Protein AF-A0A0A1GZQ1-F1 (afdb_monomer_lite)

Structure (mmCIF, N/CA/C/O backbone):
data_AF-A0A0A1GZQ1-F1
#
_entry.id   AF-A0A0A1GZQ1-F1
#
loop_
_atom_site.group_PDB
_atom_site.id
_atom_site.type_symbol
_atom_site.label_atom_id
_atom_site.label_alt_id
_atom_site.label_comp_id
_atom_site.label_asym_id
_atom_site.label_entity_id
_atom_site.label_seq_id
_atom_site.pdbx_PDB_ins_code
_atom_site.Cartn_x
_atom_site.Cartn_y
_atom_site.Cartn_z
_atom_site.occupancy
_atom_site.B_iso_or_equiv
_atom_site.auth_seq_id
_atom_site.auth_comp_id
_atom_site.auth_asym_id
_atom_site.auth_atom_id
_atom_site.pdbx_PDB_model_num
ATOM 1 N N . MET A 1 1 ? 19.457 4.107 -9.538 1.00 49.28 1 MET A N 1
ATOM 2 C CA . MET A 1 1 ? 18.705 2.884 -9.191 1.00 49.28 1 MET A CA 1
ATOM 3 C C . MET A 1 1 ? 17.256 3.148 -9.539 1.00 49.28 1 MET A C 1
ATOM 5 O O . MET A 1 1 ? 16.691 4.080 -8.984 1.00 49.28 1 MET A O 1
ATOM 9 N N . THR A 1 2 ? 16.705 2.423 -10.507 1.00 74.19 2 THR A N 1
ATOM 10 C CA . THR A 1 2 ? 15.289 2.541 -10.871 1.00 74.19 2 THR A CA 1
ATOM 11 C C . THR A 1 2 ? 14.503 1.699 -9.880 1.00 74.19 2 THR A C 1
ATOM 13 O O . THR A 1 2 ? 14.783 0.507 -9.747 1.00 74.19 2 THR A O 1
ATOM 16 N N . PHE A 1 3 ? 13.599 2.320 -9.124 1.00 69.44 3 PHE A N 1
ATOM 17 C CA . PHE A 1 3 ? 12.688 1.548 -8.290 1.00 69.44 3 PHE A CA 1
ATOM 18 C C . PHE A 1 3 ? 11.730 0.757 -9.194 1.00 69.44 3 PHE A C 1
ATOM 20 O O . PHE A 1 3 ? 11.329 1.280 -10.232 1.00 69.44 3 PHE A O 1
ATOM 27 N N . PRO A 1 4 ? 11.407 -0.496 -8.841 1.00 77.69 4 PRO A N 1
ATOM 28 C CA . PRO A 1 4 ? 10.412 -1.297 -9.551 1.00 77.69 4 PRO A CA 1
ATOM 29 C C . PRO A 1 4 ? 9.052 -0.592 -9.570 1.00 77.69 4 PRO A C 1
ATOM 31 O O . PRO A 1 4 ? 8.629 -0.031 -8.561 1.00 77.69 4 PRO A O 1
ATOM 34 N N . ASP A 1 5 ? 8.347 -0.668 -10.692 1.00 86.56 5 ASP A N 1
ATOM 35 C CA . ASP A 1 5 ? 6.972 -0.186 -10.798 1.00 86.56 5 ASP A CA 1
ATOM 36 C C . ASP A 1 5 ? 5.995 -1.077 -10.008 1.00 86.56 5 ASP A C 1
ATOM 38 O O . ASP A 1 5 ? 6.321 -2.196 -9.598 1.00 86.56 5 ASP A O 1
ATOM 42 N N . TYR A 1 6 ? 4.758 -0.604 -9.836 1.00 85.69 6 TYR A N 1
ATOM 43 C CA . TYR A 1 6 ? 3.684 -1.322 -9.137 1.00 85.69 6 TYR A CA 1
ATOM 44 C C . TYR A 1 6 ? 3.535 -2.793 -9.560 1.00 85.69 6 TYR A C 1
ATOM 46 O O . TYR A 1 6 ? 3.403 -3.667 -8.704 1.00 85.69 6 TYR A O 1
ATOM 54 N N . ASP A 1 7 ? 3.581 -3.074 -10.865 1.00 89.44 7 ASP A N 1
ATOM 55 C CA . ASP A 1 7 ? 3.383 -4.426 -11.395 1.00 89.44 7 ASP A CA 1
ATOM 56 C C . ASP A 1 7 ? 4.511 -5.377 -10.958 1.00 89.44 7 ASP A C 1
ATOM 58 O O . ASP A 1 7 ? 4.265 -6.502 -10.516 1.00 89.44 7 ASP A O 1
ATOM 62 N N . ALA A 1 8 ? 5.750 -4.874 -10.948 1.00 90.00 8 ALA A N 1
ATOM 63 C CA . ALA A 1 8 ? 6.904 -5.607 -10.448 1.00 90.00 8 ALA A CA 1
ATOM 64 C C . ALA A 1 8 ? 6.814 -5.838 -8.931 1.00 90.00 8 ALA A C 1
ATOM 66 O O . ALA A 1 8 ? 7.042 -6.957 -8.477 1.00 90.00 8 ALA A O 1
ATOM 67 N N . ILE A 1 9 ? 6.412 -4.827 -8.149 1.00 88.25 9 ILE A N 1
ATOM 68 C CA . ILE A 1 9 ? 6.223 -4.961 -6.692 1.00 88.25 9 ILE A CA 1
ATOM 69 C C . ILE A 1 9 ? 5.133 -5.993 -6.380 1.00 88.25 9 ILE A C 1
ATOM 71 O O . ILE A 1 9 ? 5.315 -6.841 -5.506 1.00 88.25 9 ILE A O 1
ATOM 75 N N . LYS A 1 10 ? 4.019 -5.969 -7.119 1.00 88.44 10 LYS A N 1
ATOM 76 C CA . LYS A 1 10 ? 2.936 -6.950 -6.995 1.00 88.44 10 LYS A CA 1
ATOM 77 C C . LYS A 1 10 ? 3.420 -8.362 -7.317 1.00 88.44 10 LYS A C 1
ATOM 79 O O . LYS A 1 10 ? 3.128 -9.293 -6.565 1.00 88.44 10 LYS A O 1
ATOM 84 N N . GLY A 1 11 ? 4.191 -8.519 -8.393 1.00 90.50 11 GLY A N 1
ATOM 85 C CA . GLY A 1 11 ? 4.828 -9.785 -8.747 1.00 90.50 11 GLY A CA 1
ATOM 86 C C . GLY A 1 11 ? 5.760 -10.284 -7.642 1.00 90.50 11 GLY A C 1
ATOM 87 O O . GLY A 1 11 ? 5.670 -11.435 -7.228 1.00 90.50 11 GLY A O 1
ATOM 88 N N . TRP A 1 12 ? 6.608 -9.416 -7.094 1.00 90.38 12 TRP A N 1
ATOM 89 C CA . TRP A 1 12 ? 7.547 -9.769 -6.027 1.00 90.38 12 TRP A CA 1
ATOM 90 C C . TRP A 1 12 ? 6.858 -10.125 -4.712 1.00 90.38 12 TRP A C 1
ATOM 92 O O . TRP A 1 12 ? 7.278 -11.068 -4.041 1.00 90.38 12 TRP A O 1
ATOM 102 N N . PHE A 1 13 ? 5.779 -9.427 -4.363 1.00 88.94 13 PHE A N 1
ATOM 103 C CA . PHE A 1 13 ? 4.952 -9.775 -3.212 1.00 88.94 13 PHE A CA 1
ATOM 104 C C . PHE A 1 13 ? 4.280 -11.143 -3.399 1.00 88.94 13 PHE A C 1
ATOM 106 O O . PHE A 1 13 ? 4.318 -11.981 -2.500 1.00 88.94 13 PHE A O 1
ATOM 113 N N . ASN A 1 14 ? 3.743 -11.424 -4.593 1.00 88.94 14 ASN A N 1
ATOM 114 C CA . ASN A 1 14 ? 3.145 -12.722 -4.914 1.00 88.94 14 ASN A CA 1
ATOM 115 C C . ASN A 1 14 ? 4.170 -13.868 -4.867 1.00 88.94 14 ASN A C 1
ATOM 117 O O . ASN A 1 14 ? 3.886 -14.942 -4.340 1.00 88.94 14 ASN A O 1
ATOM 121 N N . LEU A 1 15 ? 5.393 -13.603 -5.32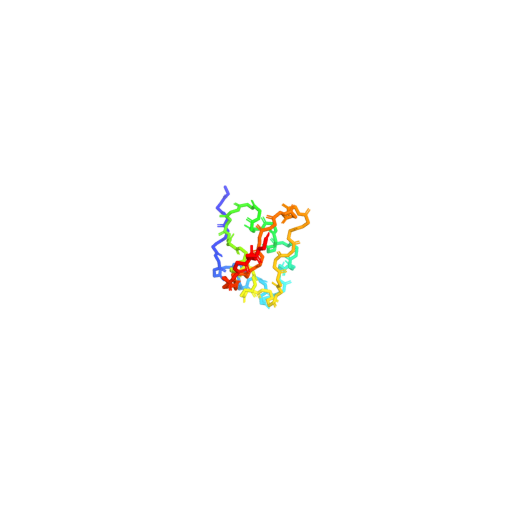8 1.00 91.44 15 LEU A N 1
ATOM 122 C CA . LEU A 1 15 ? 6.534 -14.517 -5.242 1.00 91.44 15 LEU A CA 1
ATOM 123 C C . LEU A 1 15 ? 7.120 -14.635 -3.822 1.00 91.44 15 LEU A C 1
ATOM 125 O O . LEU A 1 15 ? 8.107 -15.343 -3.636 1.00 91.44 15 LEU A O 1
ATOM 129 N N . LYS A 1 16 ? 6.548 -13.943 -2.824 1.00 87.56 16 LYS A N 1
ATOM 130 C CA . LYS A 1 16 ? 7.065 -13.834 -1.448 1.00 87.56 16 LYS A CA 1
ATOM 131 C C . LYS A 1 16 ? 8.517 -13.350 -1.355 1.00 87.56 16 LYS A C 1
ATOM 133 O O . LYS A 1 16 ? 9.195 -13.606 -0.364 1.00 87.56 16 LYS A O 1
ATOM 138 N N . LEU A 1 17 ? 8.993 -12.627 -2.367 1.00 88.38 17 LEU A N 1
ATOM 139 C CA . LEU A 1 17 ? 10.287 -11.945 -2.329 1.00 88.38 17 LEU A CA 1
ATOM 140 C C . LEU A 1 17 ? 10.221 -10.692 -1.455 1.00 88.38 17 LEU A C 1
ATOM 142 O O . LEU A 1 17 ? 11.237 -10.267 -0.915 1.00 88.38 17 LEU A O 1
ATOM 146 N N . TRP A 1 18 ? 9.037 -10.084 -1.357 1.00 86.38 18 TRP A N 1
ATOM 147 C CA . TRP A 1 18 ? 8.801 -8.843 -0.630 1.00 86.38 18 TRP A CA 1
ATOM 148 C C . TRP A 1 18 ? 7.807 -9.054 0.506 1.00 86.38 18 TRP A C 1
ATOM 150 O O . TRP A 1 18 ? 6.751 -9.658 0.321 1.00 86.38 18 TRP A O 1
ATOM 160 N N . THR A 1 19 ? 8.142 -8.525 1.681 1.00 88.69 19 THR A N 1
ATOM 161 C CA . THR A 1 19 ? 7.247 -8.466 2.842 1.00 88.69 19 THR A CA 1
ATOM 162 C C . THR A 1 19 ? 6.370 -7.214 2.774 1.00 88.69 19 THR A C 1
ATOM 164 O O . THR A 1 19 ? 6.745 -6.244 2.107 1.00 88.69 19 THR A O 1
ATOM 167 N N . PRO A 1 20 ? 5.219 -7.178 3.474 1.00 85.81 20 PRO A N 1
ATOM 168 C CA . PRO A 1 20 ? 4.409 -5.963 3.567 1.00 85.81 20 PRO A CA 1
ATOM 169 C C . PRO A 1 20 ? 5.234 -4.758 4.043 1.00 85.81 20 PRO A C 1
ATOM 171 O O . PRO A 1 20 ? 5.077 -3.672 3.509 1.00 85.81 20 PRO A O 1
ATOM 174 N N . GLU A 1 21 ? 6.220 -4.940 4.921 1.00 87.19 21 GLU A N 1
ATOM 175 C CA . GLU A 1 21 ? 7.136 -3.865 5.337 1.00 87.19 21 GLU A CA 1
ATOM 176 C C . GLU A 1 21 ? 7.971 -3.283 4.175 1.00 87.19 21 GLU A C 1
ATOM 178 O O . GLU A 1 21 ? 8.194 -2.075 4.105 1.00 87.19 21 GLU A O 1
ATOM 183 N N . MET A 1 22 ? 8.403 -4.109 3.215 1.00 87.31 22 MET A N 1
ATOM 184 C CA . MET A 1 22 ? 9.097 -3.623 2.012 1.00 87.31 22 MET A CA 1
ATOM 185 C C . MET A 1 22 ? 8.150 -2.875 1.070 1.00 87.31 22 MET A C 1
ATOM 187 O O . MET A 1 22 ? 8.523 -1.839 0.516 1.00 87.31 22 MET A O 1
ATOM 191 N N . VAL A 1 23 ? 6.913 -3.360 0.917 1.00 87.62 23 VAL A N 1
ATOM 192 C CA . VAL A 1 23 ? 5.873 -2.656 0.148 1.00 87.62 23 VAL A CA 1
ATOM 193 C C . VAL A 1 23 ? 5.548 -1.319 0.827 1.00 87.62 23 VAL A C 1
ATOM 195 O O . VAL A 1 23 ? 5.373 -0.312 0.147 1.00 87.62 23 VAL A O 1
ATOM 198 N N . ALA A 1 24 ? 5.570 -1.268 2.160 1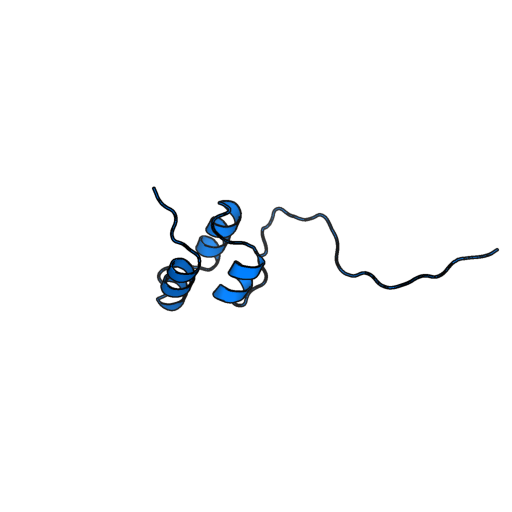.00 86.31 24 ALA A N 1
ATOM 199 C CA . ALA A 1 24 ? 5.370 -0.050 2.934 1.00 86.31 24 ALA A CA 1
ATOM 200 C C . ALA A 1 24 ? 6.484 0.975 2.675 1.00 86.31 24 ALA A C 1
ATOM 202 O O . ALA A 1 24 ? 6.199 2.129 2.360 1.00 86.31 24 ALA A O 1
ATOM 203 N N . LYS A 1 25 ? 7.750 0.540 2.662 1.00 86.19 25 LYS A N 1
ATOM 204 C CA . LYS A 1 25 ? 8.871 1.403 2.256 1.00 86.19 25 LYS A CA 1
ATOM 205 C C . LYS A 1 25 ? 8.732 1.936 0.830 1.00 86.19 25 LYS A C 1
ATO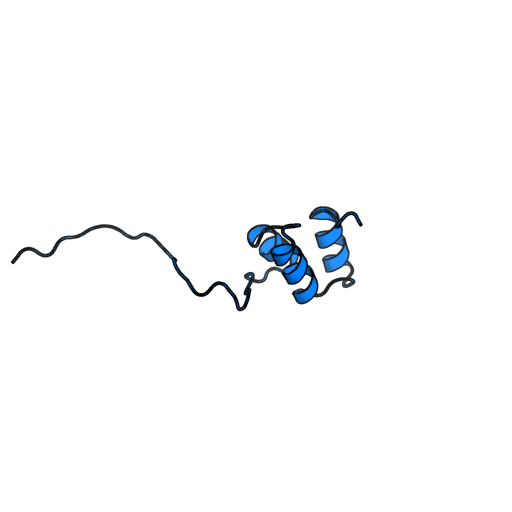M 207 O O . LYS A 1 25 ? 9.158 3.055 0.560 1.00 86.19 25 LYS A O 1
ATOM 212 N N . ALA A 1 26 ? 8.150 1.169 -0.092 1.00 86.62 26 ALA A N 1
ATOM 213 C CA . ALA A 1 26 ? 7.887 1.650 -1.448 1.00 86.62 26 ALA A CA 1
ATOM 214 C C . ALA A 1 26 ? 6.824 2.764 -1.477 1.00 86.62 26 ALA A C 1
ATOM 216 O O . ALA A 1 26 ? 6.929 3.677 -2.299 1.00 86.62 26 ALA A O 1
ATOM 217 N N . VAL A 1 27 ? 5.859 2.746 -0.550 1.00 86.62 27 VAL A N 1
ATOM 218 C CA . VAL A 1 27 ? 4.930 3.869 -0.341 1.00 86.62 27 VAL A CA 1
ATOM 219 C C . VAL A 1 27 ? 5.672 5.098 0.188 1.00 86.62 27 VAL A C 1
ATOM 221 O O . VAL A 1 27 ? 5.510 6.189 -0.357 1.00 86.62 27 VAL A O 1
ATOM 224 N N . GLU A 1 28 ? 6.539 4.938 1.195 1.00 84.94 28 GLU A N 1
ATOM 225 C CA . GLU A 1 28 ? 7.350 6.043 1.741 1.00 84.94 28 GLU A CA 1
ATOM 226 C C . GLU A 1 28 ? 8.263 6.680 0.684 1.00 84.94 28 GLU A C 1
ATOM 228 O O . GLU A 1 28 ? 8.439 7.899 0.640 1.00 84.94 28 GLU A O 1
ATOM 233 N N . LEU A 1 29 ? 8.814 5.856 -0.207 1.00 83.94 29 LEU A N 1
ATOM 234 C CA . LEU A 1 29 ? 9.673 6.280 -1.311 1.00 83.94 29 LEU A CA 1
ATOM 235 C C . LEU A 1 29 ? 8.892 6.834 -2.512 1.00 83.94 29 LEU A C 1
ATOM 237 O O . LEU A 1 29 ? 9.501 7.159 -3.530 1.00 83.94 29 LEU A O 1
ATOM 241 N N . LYS A 1 30 ? 7.563 6.971 -2.390 1.00 82.75 30 LYS A N 1
ATOM 242 C CA . LYS A 1 30 ? 6.647 7.463 -3.433 1.00 82.75 30 LYS A CA 1
ATOM 243 C C . LYS A 1 30 ? 6.705 6.661 -4.736 1.00 82.75 30 LYS A C 1
ATOM 245 O O . LYS A 1 30 ? 6.418 7.192 -5.805 1.00 82.75 30 LYS A O 1
ATOM 250 N N . VAL A 1 31 ? 7.074 5.388 -4.644 1.00 85.38 31 VAL A N 1
ATOM 251 C CA . VAL A 1 31 ? 7.096 4.447 -5.772 1.00 85.38 31 VAL A CA 1
ATOM 252 C C . VAL A 1 31 ? 5.682 3.953 -6.063 1.00 85.38 31 VAL A C 1
ATOM 254 O O . VAL A 1 31 ? 5.289 3.795 -7.214 1.00 85.38 31 VAL A O 1
ATOM 257 N N . ILE A 1 32 ? 4.903 3.749 -5.002 1.00 87.75 32 ILE A N 1
ATOM 258 C CA . ILE A 1 32 ? 3.490 3.376 -5.047 1.00 87.75 32 ILE A CA 1
ATOM 259 C C . ILE A 1 32 ? 2.700 4.219 -4.039 1.00 87.75 32 ILE A C 1
ATOM 261 O O . ILE A 1 32 ? 3.274 4.877 -3.174 1.00 87.75 32 ILE A O 1
ATOM 265 N N . THR A 1 33 ? 1.373 4.211 -4.135 1.00 87.69 33 THR A N 1
ATOM 266 C CA . THR A 1 33 ? 0.486 4.887 -3.176 1.00 87.69 33 THR A CA 1
ATOM 267 C C . THR A 1 33 ? -0.034 3.916 -2.112 1.00 87.69 33 THR A C 1
ATOM 269 O O . THR A 1 33 ? 0.016 2.699 -2.285 1.00 87.69 33 THR A O 1
ATOM 272 N N . ALA A 1 34 ? -0.584 4.446 -1.016 1.00 86.38 34 ALA A N 1
ATOM 273 C CA . ALA A 1 34 ? -1.230 3.642 0.028 1.00 86.38 34 ALA A CA 1
ATOM 274 C C . ALA A 1 34 ? -2.368 2.750 -0.519 1.00 86.38 34 ALA A C 1
ATOM 276 O O . ALA A 1 34 ? -2.558 1.625 -0.063 1.00 86.38 34 ALA A O 1
ATOM 277 N N . ASP A 1 35 ? -3.083 3.220 -1.543 1.00 87.38 35 ASP A N 1
ATOM 278 C CA . ASP A 1 35 ? -4.127 2.454 -2.234 1.00 87.38 35 ASP A CA 1
ATOM 279 C C . ASP A 1 35 ? -3.554 1.246 -3.002 1.00 87.38 35 ASP A C 1
ATOM 281 O O . ASP A 1 35 ? -4.054 0.120 -2.928 1.00 87.38 35 ASP A O 1
ATOM 285 N N . GLN A 1 36 ? -2.418 1.456 -3.671 1.00 88.50 36 GLN A N 1
ATOM 286 C CA . GLN A 1 36 ? -1.686 0.398 -4.361 1.00 88.50 36 GLN A CA 1
ATOM 287 C C . GLN A 1 36 ? -1.104 -0.613 -3.366 1.00 88.50 36 GLN A C 1
ATOM 289 O O . GLN A 1 36 ? -1.194 -1.813 -3.614 1.00 88.50 36 GLN A O 1
ATOM 294 N N . TYR A 1 37 ? -0.580 -0.151 -2.223 1.00 88.94 37 TYR A N 1
ATOM 295 C CA . TYR A 1 37 ? -0.157 -1.017 -1.118 1.00 88.94 37 TYR A CA 1
ATOM 296 C C . TYR A 1 37 ? -1.297 -1.928 -0.679 1.00 88.94 37 TYR A C 1
ATOM 298 O O . TYR A 1 37 ? -1.129 -3.143 -0.707 1.00 88.94 37 TYR A O 1
ATOM 306 N N . LYS A 1 38 ? -2.471 -1.360 -0.381 1.00 89.81 38 LYS A N 1
ATOM 307 C CA . LYS A 1 38 ? -3.657 -2.123 0.023 1.00 89.81 38 LYS A CA 1
ATOM 308 C C . LYS A 1 38 ? -4.085 -3.136 -1.030 1.00 89.81 38 LYS A C 1
ATOM 310 O O . LYS A 1 38 ? -4.492 -4.242 -0.697 1.00 89.81 38 LYS A O 1
ATOM 315 N N . THR A 1 39 ? -3.937 -2.798 -2.307 1.00 89.81 39 THR A N 1
ATOM 316 C CA . THR A 1 39 ? -4.231 -3.722 -3.409 1.00 89.81 39 THR A CA 1
ATOM 317 C C . THR A 1 39 ? -3.215 -4.870 -3.507 1.00 89.81 39 THR A C 1
ATOM 319 O O . THR A 1 39 ? -3.578 -5.973 -3.909 1.00 89.81 39 THR A O 1
ATOM 322 N N . ILE A 1 40 ? -1.942 -4.632 -3.169 1.00 89.38 40 ILE A N 1
ATOM 323 C CA . ILE A 1 40 ? -0.876 -5.648 -3.207 1.00 89.38 40 ILE A CA 1
ATOM 324 C C . ILE A 1 40 ? -0.949 -6.562 -1.985 1.00 89.38 40 ILE A C 1
ATOM 326 O O . ILE A 1 40 ? -0.924 -7.782 -2.125 1.00 89.38 40 ILE A O 1
ATOM 330 N N . THR A 1 41 ? -1.002 -5.967 -0.794 1.00 86.88 41 THR A N 1
ATOM 331 C CA . THR A 1 41 ? -0.888 -6.673 0.484 1.00 86.88 41 THR A CA 1
ATOM 332 C C . THR A 1 41 ? -2.233 -7.166 1.004 1.00 86.88 41 THR A C 1
ATOM 334 O O . THR A 1 41 ? -2.266 -8.107 1.789 1.00 86.88 41 THR A O 1
ATOM 337 N N . GLY A 1 42 ? -3.336 -6.555 0.562 1.00 86.56 42 GLY A N 1
ATOM 338 C CA . GLY A 1 42 ? -4.664 -6.747 1.145 1.00 86.56 42 GLY A CA 1
ATOM 339 C C . GLY A 1 42 ? -4.859 -6.008 2.472 1.00 86.56 42 GLY A C 1
ATOM 340 O O . GLY A 1 42 ? -5.959 -6.039 3.019 1.00 86.56 42 GLY A O 1
ATOM 341 N N . ASP A 1 43 ? -3.820 -5.338 2.972 1.00 83.06 43 ASP A N 1
ATOM 342 C CA . ASP A 1 43 ? -3.793 -4.711 4.287 1.00 83.06 43 ASP A CA 1
ATOM 343 C C . ASP A 1 43 ? -3.829 -3.189 4.171 1.00 83.06 43 ASP A C 1
ATOM 345 O O . ASP A 1 43 ? -3.305 -2.602 3.220 1.00 83.06 43 ASP A O 1
ATOM 3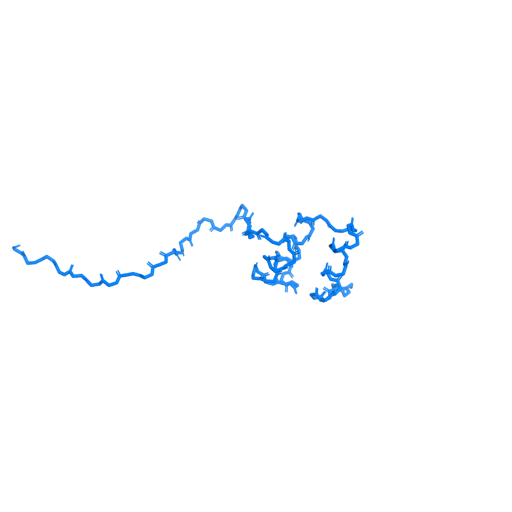49 N N . ASP A 1 44 ? -4.443 -2.527 5.147 1.00 81.69 44 ASP A N 1
ATOM 350 C CA . ASP A 1 44 ? -4.467 -1.069 5.156 1.00 81.69 44 ASP A CA 1
ATOM 351 C C . ASP A 1 44 ? -3.058 -0.552 5.471 1.00 81.69 44 ASP A C 1
ATOM 353 O O . ASP A 1 44 ? -2.401 -1.015 6.407 1.00 81.69 44 ASP A O 1
ATOM 357 N N . TYR A 1 45 ? -2.559 0.384 4.659 1.00 81.56 45 TYR A N 1
ATOM 358 C CA . TYR A 1 45 ? -1.219 0.933 4.841 1.00 81.56 45 TYR A CA 1
ATOM 359 C C . TYR A 1 45 ? -1.148 1.714 6.157 1.00 81.56 45 TYR A C 1
ATOM 361 O O . TYR A 1 45 ? -1.483 2.897 6.219 1.00 81.56 45 TYR A O 1
ATOM 369 N N . GLN A 1 46 ? -0.679 1.059 7.215 1.00 73.06 46 GLN A N 1
ATOM 370 C CA . GLN A 1 46 ? -0.393 1.700 8.490 1.00 73.06 46 GLN A CA 1
ATOM 371 C C . GLN A 1 46 ? 1.051 2.190 8.508 1.00 73.06 46 GLN 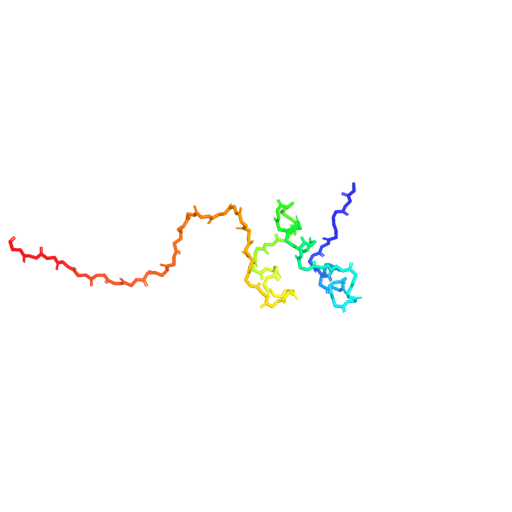A C 1
ATOM 373 O O . GLN A 1 46 ? 1.920 1.616 9.163 1.00 73.06 46 GLN A O 1
ATOM 378 N N . ALA A 1 47 ? 1.316 3.295 7.810 1.00 65.50 47 ALA A N 1
ATOM 379 C CA . ALA A 1 47 ? 2.453 4.112 8.206 1.00 65.50 47 ALA A CA 1
ATOM 380 C C . ALA A 1 47 ? 2.211 4.560 9.648 1.00 65.50 47 ALA A C 1
ATOM 382 O O . ALA A 1 47 ? 1.303 5.353 9.907 1.00 65.50 47 ALA A O 1
ATOM 383 N N . MET A 1 48 ? 3.051 4.113 10.581 1.00 53.38 48 MET A N 1
ATOM 384 C CA . MET A 1 48 ? 3.174 4.713 11.914 1.00 53.38 48 MET A CA 1
ATOM 385 C C . MET A 1 48 ? 3.762 6.138 11.806 1.00 53.38 48 MET A C 1
ATOM 387 O O . MET A 1 48 ? 4.773 6.448 12.416 1.00 53.38 48 MET A O 1
ATOM 391 N N . ALA A 1 49 ? 3.188 6.999 10.965 1.00 50.75 49 ALA A N 1
ATOM 392 C CA . ALA A 1 49 ? 3.603 8.380 10.731 1.00 50.75 49 ALA A CA 1
ATOM 393 C C . ALA A 1 49 ? 2.549 9.167 9.925 1.00 50.75 49 ALA A C 1
ATOM 395 O O . ALA A 1 49 ? 2.891 9.962 9.057 1.00 50.75 49 ALA A O 1
ATOM 396 N N . ALA A 1 50 ? 1.255 8.951 10.163 1.00 47.25 50 ALA A N 1
ATOM 397 C CA . ALA A 1 50 ? 0.215 9.856 9.664 1.00 47.25 50 ALA A CA 1
ATOM 398 C C . ALA A 1 50 ? -1.018 9.839 10.574 1.00 47.25 50 ALA A C 1
ATOM 400 O O . ALA A 1 50 ? -2.159 9.785 10.122 1.00 47.25 50 ALA A O 1
ATOM 401 N N . ALA A 1 51 ? -0.805 9.904 11.888 1.00 44.88 51 ALA A N 1
ATOM 402 C CA . ALA A 1 51 ? -1.858 10.376 12.771 1.00 44.88 51 ALA A CA 1
ATOM 403 C C . ALA A 1 51 ? -2.058 11.874 12.508 1.00 44.88 51 ALA A C 1
ATOM 405 O O . ALA A 1 51 ? -1.442 12.709 13.160 1.00 44.88 51 ALA A O 1
ATOM 406 N N . SER A 1 52 ? -2.872 12.196 11.502 1.00 45.88 52 SER A N 1
ATOM 407 C CA . SER A 1 52 ? -3.761 13.360 11.460 1.00 45.88 52 SER A CA 1
ATOM 408 C C . SER A 1 52 ? -4.768 13.191 10.316 1.00 45.8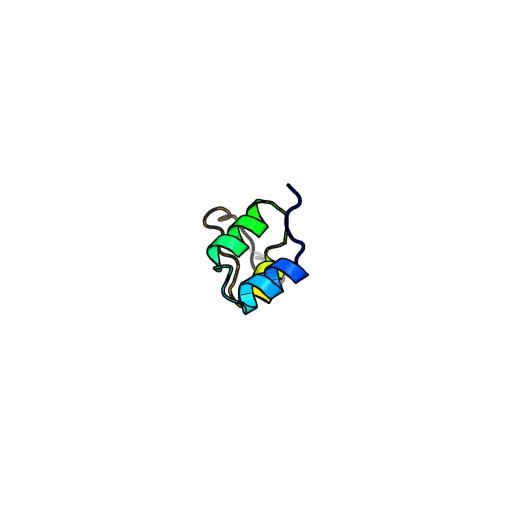8 52 SER A C 1
ATOM 410 O O . SER A 1 52 ? -4.504 13.585 9.188 1.00 45.88 52 SER A O 1
ATOM 412 N N . THR A 1 53 ? -5.923 12.607 10.661 1.00 42.78 53 THR A N 1
ATOM 413 C CA . THR A 1 53 ? -7.278 13.039 10.249 1.00 42.78 53 THR A CA 1
ATOM 414 C C . THR A 1 53 ? -7.571 13.118 8.741 1.00 42.78 53 THR A C 1
ATOM 416 O O . THR A 1 53 ? -7.053 13.967 8.027 1.00 42.78 53 THR A O 1
ATOM 419 N N . THR A 1 54 ? -8.539 12.378 8.193 1.00 35.53 54 THR A N 1
ATOM 420 C CA . THR A 1 54 ? -9.958 12.458 8.589 1.00 35.53 54 THR A CA 1
ATOM 421 C C . THR A 1 54 ? -10.744 11.300 7.949 1.00 35.53 54 THR A C 1
ATOM 423 O O . THR A 1 54 ? -10.692 11.167 6.726 1.00 35.53 54 THR A O 1
ATOM 426 N N . PRO A 1 55 ? -11.510 10.489 8.700 1.00 58.84 55 PRO A N 1
ATOM 427 C CA . PRO A 1 55 ? -12.560 9.670 8.120 1.00 58.84 55 PRO A CA 1
ATOM 428 C C . PRO A 1 55 ? -13.881 10.455 8.071 1.00 58.84 55 PRO A C 1
ATOM 430 O O . PRO A 1 55 ? -14.294 11.065 9.052 1.00 58.84 55 PRO A O 1
ATOM 433 N N . THR A 1 56 ? -14.556 10.348 6.927 1.00 40.41 56 THR A N 1
ATOM 434 C CA . THR A 1 56 ? -16.022 10.356 6.807 1.00 40.41 56 THR A CA 1
ATOM 435 C C . THR A 1 56 ? -16.736 11.694 7.009 1.00 40.41 56 THR A C 1
ATOM 437 O O . THR A 1 56 ? -17.019 12.143 8.115 1.00 40.41 56 THR A O 1
ATOM 440 N N . GLY A 1 57 ? -17.165 12.273 5.887 1.00 66.69 57 GLY A N 1
ATOM 441 C CA . GLY A 1 57 ? -18.288 13.196 5.896 1.00 66.69 57 GLY A CA 1
ATOM 442 C C . GLY A 1 57 ? -19.564 12.504 6.375 1.00 66.69 57 GLY A C 1
ATOM 443 O O . GLY A 1 57 ? -19.874 11.395 5.949 1.00 66.69 57 GLY A O 1
ATOM 444 N N . THR A 1 58 ? -20.343 13.174 7.219 1.00 47.00 58 THR A N 1
ATOM 445 C CA . THR A 1 58 ? -21.799 13.003 7.279 1.00 47.00 58 THR A CA 1
ATOM 446 C C . THR A 1 58 ? -22.425 14.319 7.750 1.00 47.00 58 THR A C 1
ATOM 448 O O . THR A 1 58 ? -22.125 14.809 8.830 1.00 47.00 58 THR A O 1
ATOM 451 N N . ALA A 1 59 ? -23.213 14.902 6.848 1.00 51.03 59 ALA A N 1
ATOM 452 C CA . ALA A 1 59 ? -24.313 15.855 7.005 1.00 51.03 59 ALA A CA 1
ATOM 453 C C . ALA A 1 59 ? -24.504 16.638 8.332 1.00 51.03 59 ALA A C 1
ATOM 455 O O . ALA A 1 59 ? -24.760 16.065 9.382 1.00 51.03 59 ALA A O 1
ATOM 456 N N . ASN A 1 60 ? -24.529 17.972 8.198 1.00 60.47 60 ASN A N 1
ATOM 457 C CA . ASN A 1 60 ? -25.625 18.878 8.594 1.00 60.47 60 ASN A CA 1
ATOM 458 C C . ASN A 1 60 ? -26.487 18.485 9.821 1.00 60.47 60 ASN A C 1
ATOM 460 O O . ASN A 1 60 ? -27.269 17.551 9.704 1.00 60.47 60 ASN A O 1
ATOM 464 N N . VAL A 1 61 ? -26.453 19.264 10.916 1.00 55.38 61 VAL A N 1
ATOM 465 C CA . VAL A 1 61 ? -27.576 20.113 11.401 1.00 55.38 61 VAL A CA 1
ATOM 466 C C . VAL A 1 61 ? -27.187 20.962 12.633 1.00 55.38 61 VAL A C 1
ATOM 468 O O . VAL A 1 61 ? -26.452 20.539 13.518 1.00 55.38 61 VAL A O 1
ATOM 471 N N . THR A 1 62 ? -27.715 22.185 12.628 1.00 54.97 62 THR A N 1
ATOM 472 C CA . THR A 1 62 ? -27.705 23.313 13.579 1.00 54.97 62 THR A CA 1
ATOM 473 C C . THR A 1 62 ? -28.015 22.966 15.046 1.00 54.97 62 THR A C 1
ATOM 475 O O . THR A 1 62 ? -28.845 22.093 15.287 1.00 54.97 62 THR A O 1
ATOM 478 N N . PRO A 1 63 ? -27.558 23.784 16.017 1.00 64.44 63 PRO A N 1
ATOM 479 C CA . PRO A 1 63 ? -28.342 24.033 17.220 1.00 64.44 63 PRO A CA 1
ATOM 480 C C . PRO A 1 63 ? -28.761 25.507 17.301 1.00 64.44 63 PRO A C 1
ATOM 482 O O . PRO A 1 63 ? -27.950 26.410 17.490 1.00 64.44 63 PRO A O 1
ATOM 485 N N . THR A 1 64 ? -30.062 25.732 17.136 1.00 65.81 64 THR A N 1
ATOM 486 C CA . THR A 1 64 ? -30.785 26.887 17.673 1.00 65.81 64 THR A CA 1
ATOM 487 C C . THR A 1 64 ? -30.961 26.701 19.176 1.00 65.81 64 THR A C 1
ATOM 489 O O . THR A 1 64 ? -31.501 25.667 19.569 1.00 65.81 64 THR A O 1
ATOM 492 N N . SER A 1 65 ? -30.560 27.687 19.979 1.00 62.56 65 SER A N 1
ATOM 493 C CA . SER A 1 65 ? -31.288 28.181 21.162 1.00 62.56 65 SER A CA 1
ATOM 494 C C . SER A 1 65 ? -30.539 29.334 21.812 1.00 62.56 65 SER A C 1
ATOM 496 O O . SER A 1 65 ? -29.302 29.225 21.949 1.00 62.56 65 SER A O 1
#

pLDDT: mean 75.89, std 16.4, range [35.53, 91.44]

Radius of gyration: 17.23 Å; chains: 1; bounding box: 50×43×33 Å

Foldseek 3Di:
DDDDALVVVLVCVVVVVDDLVRLLVCCVVVRDHQVSSCVRVVDRNDPPPDPDDDDDDDDDDDDDD

Organism: NCBI:txid1291742

InterPro domains:
  IPR010022 Protein of unknown function XkdX [PF09693] (6-45)
  IPR010022 Protein of unknown function XkdX [TIGR01669] (1-45)

Sequence (65 aa):
MTFPDYDAIKGWFNLKLWTPEMVAKAVELKVITADQYKTITGDDYQAMAAASTTPTGTANVTPTS

Secondary structure (DSSP, 8-state):
-PPPPHHHHHHHHHTTSS-HHHHHHHHHTTSS-HHHHHHHHSS----TT----------------